Protein AF-A0A316B045-F1 (afdb_monomer_lite)

Organism: NCBI:txid317664

pLDDT: mean 79.73, std 16.63, range [43.5, 98.31]

Foldseek 3Di:
DCPCPPDALCNDPPNVPPSCPQPAWDWDDDPVGDIDTDHDHDDDPPDDDDPDPPDDPDPDPPPDDPDDDDDDD

Sequence (73 aa):
MTNLAKVSLATDGVFSDDQGVSQTPSITGDITTGYVVTLRVGIDATTQAATGMSGPPGGQPPSGDARGATPPA

Radius of gyration: 24.31 Å; chains: 1; bounding box: 48×57×36 Å

Secondary structure (DSSP, 8-state):
--TTTT--TTTSTTTTTTTTTTT--EEEEETTTEEEEE------TTPPPP----PPPPPPPP---S---PPP-

Structure (mmCIF, N/CA/C/O backbone):
data_AF-A0A316B045-F1
#
_entry.id   AF-A0A316B045-F1
#
loop_
_atom_site.group_PDB
_atom_site.id
_atom_site.type_symbol
_atom_site.label_atom_id
_atom_site.label_alt_id
_atom_site.label_comp_id
_atom_site.label_asym_id
_atom_site.label_entity_id
_atom_site.label_seq_id
_atom_site.pdbx_PDB_ins_code
_atom_site.Cartn_x
_atom_site.Cartn_y
_atom_site.Cartn_z
_atom_site.occupancy
_atom_site.B_iso_or_equiv
_atom_site.auth_seq_id
_atom_site.auth_comp_id
_atom_site.auth_asym_id
_atom_site.auth_atom_id
_atom_site.pdbx_PDB_model_num
ATOM 1 N N . MET A 1 1 ? -10.483 -12.084 -25.614 1.00 48.84 1 MET A N 1
ATOM 2 C CA . MET A 1 1 ? -9.416 -11.063 -25.526 1.00 48.84 1 MET A CA 1
ATOM 3 C C . MET A 1 1 ? -9.001 -10.972 -24.074 1.00 48.84 1 MET A C 1
ATOM 5 O O . MET A 1 1 ? -9.872 -10.740 -23.251 1.00 48.84 1 MET A O 1
ATOM 9 N N . THR A 1 2 ? -7.724 -11.177 -23.755 1.00 65.69 2 THR A N 1
ATOM 10 C CA . THR A 1 2 ? -7.230 -11.067 -22.371 1.00 65.69 2 THR A CA 1
ATOM 11 C C . THR A 1 2 ? -6.133 -10.011 -22.339 1.00 65.69 2 THR A C 1
ATOM 13 O O . THR A 1 2 ? -4.947 -10.307 -22.253 1.00 65.69 2 THR A O 1
ATOM 16 N N . ASN A 1 3 ? -6.543 -8.757 -22.508 1.00 68.56 3 ASN A N 1
ATOM 17 C CA . ASN A 1 3 ? -5.670 -7.584 -22.577 1.00 68.56 3 ASN A CA 1
ATOM 18 C C . ASN A 1 3 ? -4.881 -7.332 -21.278 1.00 68.56 3 ASN A C 1
ATOM 20 O O . ASN A 1 3 ? -3.869 -6.644 -21.328 1.00 68.56 3 ASN A O 1
ATOM 24 N N . LEU A 1 4 ? -5.296 -7.921 -20.148 1.00 72.75 4 LEU A N 1
ATOM 25 C CA . LEU A 1 4 ? -4.624 -7.795 -18.847 1.00 72.75 4 LEU A CA 1
ATOM 26 C C . LEU A 1 4 ? -3.873 -9.066 -18.403 1.00 72.75 4 LEU A C 1
ATOM 28 O O . LEU A 1 4 ? -3.255 -9.061 -17.347 1.00 72.75 4 LEU A O 1
ATOM 32 N N . ALA A 1 5 ? -3.857 -10.148 -19.194 1.00 74.56 5 ALA A N 1
ATOM 33 C CA . ALA A 1 5 ? -3.251 -11.427 -18.777 1.00 74.56 5 ALA A CA 1
ATOM 34 C C . ALA A 1 5 ? -1.733 -11.383 -18.523 1.00 74.56 5 ALA A C 1
ATOM 36 O O . ALA A 1 5 ? -1.178 -12.338 -17.989 1.00 74.56 5 ALA A O 1
ATOM 37 N N . LYS A 1 6 ? -1.053 -10.316 -18.955 1.00 71.50 6 LYS A N 1
ATOM 38 C CA . LYS A 1 6 ? 0.395 -10.130 -18.784 1.00 71.50 6 LYS A CA 1
ATOM 39 C C . LYS A 1 6 ? 0.747 -9.094 -17.720 1.00 71.50 6 LYS A C 1
ATOM 41 O O . LYS A 1 6 ? 1.929 -8.913 -17.459 1.00 71.50 6 LYS A O 1
ATOM 46 N N . VAL A 1 7 ? -0.247 -8.401 -17.161 1.00 81.19 7 VAL A N 1
ATOM 47 C CA . VAL A 1 7 ? -0.001 -7.374 -16.152 1.00 81.19 7 VAL A CA 1
ATOM 48 C C . VAL A 1 7 ? 0.128 -8.055 -14.796 1.00 81.19 7 VAL A C 1
ATOM 50 O O . VAL A 1 7 ? -0.796 -8.714 -14.328 1.00 81.19 7 VAL A O 1
ATOM 53 N N . SER A 1 8 ? 1.288 -7.903 -14.174 1.00 86.94 8 SER A N 1
ATOM 54 C CA . SER A 1 8 ? 1.516 -8.144 -12.752 1.00 86.94 8 SER A CA 1
ATOM 55 C C . SER A 1 8 ? 1.845 -6.820 -12.061 1.00 86.94 8 SER A C 1
ATOM 57 O O . SER A 1 8 ? 2.103 -5.825 -12.738 1.00 86.94 8 SER A O 1
ATOM 59 N N . LEU A 1 9 ? 1.918 -6.820 -10.725 1.00 86.06 9 LEU A N 1
ATOM 60 C CA . LEU A 1 9 ? 2.469 -5.685 -9.966 1.00 86.06 9 LEU A CA 1
ATOM 61 C C . LEU A 1 9 ? 3.859 -5.275 -10.483 1.00 86.06 9 LEU A C 1
ATOM 63 O O . LEU A 1 9 ? 4.218 -4.107 -10.426 1.00 86.06 9 LEU A O 1
ATOM 67 N N . ALA A 1 10 ? 4.606 -6.226 -11.058 1.00 84.62 10 ALA A N 1
ATOM 68 C CA . ALA A 1 10 ? 5.921 -5.983 -11.633 1.00 84.62 10 ALA A CA 1
ATOM 69 C C . ALA A 1 10 ? 5.926 -5.125 -12.886 1.00 84.62 10 ALA A C 1
ATOM 71 O O . ALA A 1 10 ? 6.875 -4.387 -13.135 1.00 84.62 10 ALA A O 1
ATOM 72 N N . THR A 1 11 ? 4.903 -5.302 -13.711 1.00 86.81 11 THR A N 1
ATOM 73 C CA . THR A 1 11 ? 4.803 -4.691 -15.038 1.00 86.81 11 THR A CA 1
ATOM 74 C C . THR A 1 11 ? 3.781 -3.559 -15.068 1.00 86.81 11 THR A C 1
ATOM 76 O O . THR A 1 11 ? 3.504 -3.017 -16.135 1.00 86.81 11 THR A O 1
ATOM 79 N N . ASP A 1 12 ? 3.159 -3.267 -13.929 1.00 86.19 12 ASP A N 1
ATOM 80 C CA . ASP A 1 12 ? 2.198 -2.190 -13.769 1.00 86.19 12 ASP A CA 1
ATOM 81 C C . ASP A 1 12 ? 2.917 -0.842 -13.622 1.00 86.19 12 ASP A C 1
ATOM 83 O O . ASP A 1 12 ? 3.967 -0.759 -12.993 1.00 86.19 12 ASP A O 1
ATOM 87 N N . GLY A 1 13 ? 2.354 0.219 -14.202 1.00 85.88 13 GLY A N 1
ATOM 88 C CA . GLY A 1 13 ? 2.976 1.548 -14.201 1.00 85.88 13 GLY A CA 1
ATOM 89 C C . GLY A 1 13 ? 2.921 2.286 -12.860 1.00 85.88 13 GLY A C 1
ATOM 90 O O . GLY A 1 13 ? 3.452 3.389 -12.774 1.00 85.88 13 GLY A O 1
ATOM 91 N N . VAL A 1 14 ? 2.252 1.725 -11.847 1.00 89.81 14 VAL A N 1
ATOM 92 C CA . VAL A 1 14 ? 2.110 2.313 -10.507 1.00 89.81 14 VAL A CA 1
ATOM 93 C C . VAL A 1 14 ? 2.946 1.551 -9.478 1.00 89.81 14 VAL A C 1
ATOM 95 O O . VAL A 1 14 ? 3.596 2.173 -8.646 1.00 89.81 14 VAL A O 1
ATOM 98 N N . PHE A 1 15 ? 2.957 0.215 -9.533 1.00 89.62 15 PHE A N 1
ATOM 99 C CA . PHE A 1 15 ? 3.632 -0.629 -8.533 1.00 89.62 15 PHE A CA 1
ATOM 100 C C . PHE A 1 15 ? 5.036 -1.100 -8.934 1.00 89.62 15 PHE A C 1
ATOM 102 O O . PHE A 1 15 ? 5.692 -1.778 -8.143 1.00 89.62 15 PHE A O 1
ATOM 109 N N . SER A 1 16 ? 5.517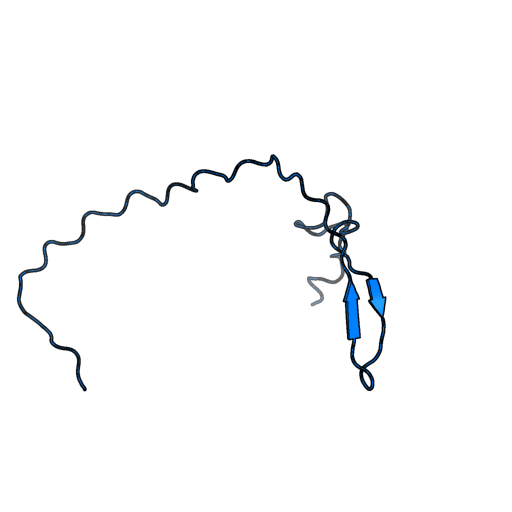 -0.761 -10.134 1.00 90.38 16 SER A N 1
ATOM 110 C CA . SER A 1 16 ? 6.793 -1.269 -10.656 1.00 90.38 16 SER A CA 1
ATOM 111 C C . SER A 1 16 ? 8.006 -0.969 -9.770 1.00 90.38 16 SER A C 1
ATOM 113 O O . SER A 1 16 ? 8.955 -1.754 -9.775 1.00 90.38 16 SER A O 1
ATOM 115 N N . ASP A 1 17 ? 7.969 0.128 -9.009 1.00 90.56 17 ASP A N 1
ATOM 116 C CA . ASP A 1 17 ? 9.105 0.645 -8.236 1.00 90.56 17 ASP A CA 1
ATOM 117 C C . ASP A 1 17 ? 9.591 -0.332 -7.159 1.00 90.56 17 ASP A C 1
ATOM 119 O O . ASP A 1 17 ? 10.795 -0.523 -6.983 1.00 90.56 17 ASP A O 1
ATOM 123 N N . ASP A 1 18 ? 8.663 -0.988 -6.462 1.00 91.81 18 ASP A N 1
ATOM 124 C CA . ASP A 1 18 ? 8.970 -1.969 -5.419 1.00 91.81 18 ASP A CA 1
ATOM 125 C C . ASP A 1 18 ? 8.102 -3.227 -5.504 1.00 91.81 18 ASP A C 1
ATOM 127 O O . ASP A 1 18 ? 8.054 -4.018 -4.563 1.00 91.81 18 ASP A O 1
ATOM 131 N N . GLN A 1 19 ? 7.422 -3.425 -6.637 1.00 91.75 19 GLN A N 1
ATOM 132 C CA . GLN A 1 19 ? 6.538 -4.564 -6.886 1.00 91.75 19 GLN A CA 1
ATOM 133 C C . GLN A 1 19 ? 5.322 -4.590 -5.943 1.00 91.75 19 GLN A C 1
ATOM 135 O O . GLN A 1 19 ? 4.724 -5.643 -5.715 1.00 91.75 19 GLN A O 1
ATOM 140 N N . GLY A 1 20 ? 4.970 -3.436 -5.369 1.00 90.12 20 GLY A N 1
ATOM 141 C CA . GLY A 1 20 ? 3.899 -3.273 -4.396 1.00 90.12 20 GLY A CA 1
ATOM 142 C C . GLY A 1 20 ? 4.258 -3.730 -2.985 1.00 90.12 20 GLY A C 1
ATOM 143 O O . GLY A 1 20 ? 3.358 -3.824 -2.151 1.00 90.12 20 GLY A O 1
ATOM 144 N N . VAL A 1 21 ? 5.528 -4.009 -2.678 1.00 91.62 21 VAL A N 1
ATOM 145 C CA . VAL A 1 21 ? 5.955 -4.502 -1.355 1.00 91.62 21 VAL A CA 1
ATOM 146 C C . VAL A 1 21 ? 5.540 -3.551 -0.229 1.00 91.62 21 VAL A C 1
ATOM 148 O O . VAL A 1 21 ? 5.013 -4.004 0.786 1.00 91.62 21 VAL A O 1
ATOM 151 N N . SER A 1 22 ? 5.696 -2.239 -0.408 1.00 92.50 22 SER A N 1
ATOM 152 C CA . SER A 1 22 ? 5.347 -1.239 0.615 1.00 92.50 22 SER A CA 1
ATOM 153 C C . SER A 1 22 ? 3.850 -0.915 0.672 1.00 92.50 22 SER A C 1
ATOM 155 O O . SER A 1 22 ? 3.415 -0.151 1.533 1.00 92.50 22 SER A O 1
ATOM 157 N N . GLN A 1 23 ? 3.056 -1.458 -0.254 1.00 92.38 23 GLN A N 1
ATOM 158 C CA . GLN A 1 23 ? 1.653 -1.083 -0.471 1.00 92.38 23 GLN A CA 1
ATOM 159 C C . GLN A 1 23 ? 0.700 -2.290 -0.446 1.00 92.38 23 GLN A C 1
ATOM 161 O O . GLN A 1 23 ? -0.517 -2.117 -0.488 1.00 92.38 23 GLN A O 1
ATOM 166 N N . THR A 1 24 ? 1.233 -3.509 -0.322 1.00 94.12 24 THR A N 1
ATOM 167 C CA . THR A 1 24 ? 0.449 -4.743 -0.218 1.00 94.12 24 THR A CA 1
ATOM 168 C C . THR A 1 24 ? 0.219 -5.089 1.256 1.00 94.12 24 THR A C 1
ATOM 170 O O . THR A 1 24 ? 1.178 -5.361 1.981 1.00 94.12 24 THR A O 1
ATOM 173 N N . PRO A 1 25 ? -1.035 -5.087 1.742 1.00 95.50 25 PRO A N 1
ATOM 174 C CA . PRO A 1 25 ? -1.331 -5.345 3.145 1.00 95.50 25 PRO A CA 1
ATOM 175 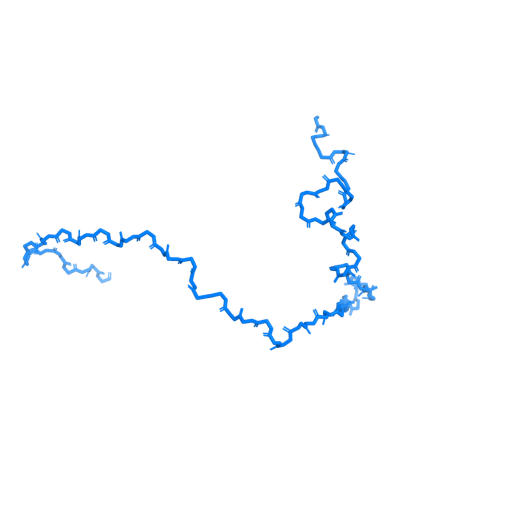C C . PRO A 1 25 ? -1.258 -6.834 3.501 1.00 95.50 25 PRO A C 1
ATOM 177 O O . PRO A 1 25 ? -1.459 -7.711 2.661 1.00 95.50 25 PRO A O 1
ATOM 180 N N . SER A 1 26 ? -1.091 -7.126 4.791 1.00 96.50 26 SER A N 1
ATOM 181 C CA . SER A 1 26 ? -1.412 -8.445 5.340 1.00 96.50 26 SER A CA 1
ATOM 182 C C . SER A 1 26 ? -2.915 -8.542 5.600 1.00 96.50 26 SER A C 1
ATOM 184 O O . SER A 1 26 ? -3.484 -7.633 6.216 1.00 96.50 26 SER A O 1
ATOM 186 N N . ILE A 1 27 ? -3.540 -9.641 5.175 1.00 97.56 27 ILE A N 1
ATOM 187 C CA . ILE A 1 27 ? -4.981 -9.878 5.324 1.00 97.56 27 ILE A CA 1
ATOM 188 C C . ILE A 1 27 ? -5.207 -11.120 6.186 1.00 97.56 27 ILE A C 1
ATOM 190 O O . ILE A 1 27 ? -4.601 -12.164 5.948 1.00 97.56 27 ILE A O 1
ATOM 194 N N . THR A 1 28 ? -6.097 -11.012 7.168 1.00 98.00 28 THR A N 1
ATOM 195 C CA . THR A 1 28 ? -6.580 -12.133 7.985 1.00 98.00 28 THR A CA 1
ATOM 196 C C . THR A 1 28 ? -8.112 -12.137 8.037 1.00 98.00 28 THR A C 1
ATOM 198 O O . THR A 1 28 ? -8.748 -11.149 7.668 1.00 98.00 28 THR A O 1
ATOM 201 N N . GLY A 1 29 ? -8.711 -13.246 8.479 1.00 97.38 29 GLY A N 1
ATOM 202 C CA . GLY A 1 29 ? -10.168 -13.416 8.553 1.00 97.38 29 GLY A CA 1
ATOM 203 C C . GLY A 1 29 ? -10.784 -14.063 7.308 1.00 97.38 29 GLY A C 1
ATOM 204 O O . GLY A 1 29 ? -10.071 -14.569 6.438 1.00 97.38 29 GLY A O 1
ATOM 205 N N . ASP A 1 30 ? -12.114 -14.084 7.246 1.00 97.56 30 ASP A N 1
ATOM 206 C CA . ASP A 1 30 ? -12.885 -14.758 6.195 1.00 97.56 30 ASP A CA 1
ATOM 207 C C . ASP A 1 30 ? -14.258 -14.096 5.961 1.00 97.56 30 ASP A C 1
ATOM 209 O O . ASP A 1 30 ? -14.619 -13.124 6.617 1.00 97.56 30 ASP A O 1
ATOM 213 N N . ILE A 1 31 ? -15.047 -14.612 5.013 1.00 97.62 31 ILE A N 1
ATOM 214 C CA . ILE A 1 31 ? -16.354 -14.034 4.647 1.00 97.62 31 ILE A CA 1
ATOM 215 C C . ILE A 1 31 ? -17.409 -14.108 5.763 1.00 97.62 31 ILE A C 1
ATOM 217 O O . ILE A 1 31 ? -18.354 -13.324 5.780 1.00 97.62 31 ILE A O 1
ATOM 221 N N . THR A 1 32 ? -17.255 -15.050 6.687 1.00 98.31 32 THR A N 1
ATOM 222 C CA . THR A 1 32 ? -18.168 -15.285 7.808 1.00 98.31 32 THR A CA 1
ATOM 223 C C . THR A 1 32 ? -17.809 -14.395 8.991 1.00 98.31 32 THR A C 1
ATOM 225 O O . THR A 1 32 ? -18.697 -13.855 9.645 1.00 98.31 32 THR A O 1
ATOM 228 N N . THR A 1 33 ? -16.512 -14.248 9.275 1.00 97.00 33 THR A N 1
ATOM 229 C CA . THR A 1 33 ? -15.997 -13.509 10.442 1.00 97.00 33 THR A CA 1
ATOM 230 C C . THR A 1 33 ? -15.566 -12.072 10.129 1.00 97.00 33 THR A C 1
ATOM 232 O O . THR A 1 33 ? -15.386 -11.271 11.046 1.00 97.00 33 THR A O 1
ATOM 235 N N . GLY A 1 34 ? -15.469 -11.722 8.846 1.00 98.06 34 GLY A N 1
ATOM 236 C CA . GLY A 1 34 ? -14.962 -10.448 8.347 1.00 98.06 34 GLY A CA 1
ATOM 237 C C . GLY A 1 34 ? -13.454 -10.481 8.085 1.00 98.06 34 GLY A C 1
ATOM 238 O O . GLY A 1 34 ? -12.715 -11.270 8.672 1.00 98.06 34 GLY A O 1
ATOM 239 N N . TYR A 1 35 ? -12.991 -9.597 7.200 1.00 98.25 35 TYR A N 1
ATOM 240 C CA . TYR A 1 35 ? -11.569 -9.435 6.897 1.00 98.25 35 TYR A CA 1
ATOM 241 C C . TYR A 1 35 ? -10.951 -8.301 7.713 1.00 98.25 35 TYR A C 1
ATOM 243 O O . TYR A 1 35 ? -11.501 -7.201 7.786 1.00 98.25 35 TYR A O 1
ATOM 251 N N . VAL A 1 36 ? -9.759 -8.548 8.253 1.00 98.19 36 VAL A N 1
ATOM 252 C CA . VAL A 1 36 ? -8.885 -7.526 8.832 1.00 98.19 36 VAL A CA 1
ATOM 253 C C . VAL A 1 36 ? -7.709 -7.312 7.891 1.00 98.19 36 VAL A C 1
ATOM 255 O O . VAL A 1 36 ? -7.003 -8.250 7.526 1.00 98.19 36 VAL A O 1
ATOM 258 N N . VAL A 1 37 ? -7.494 -6.056 7.508 1.00 97.94 37 VAL A N 1
ATOM 259 C CA . VAL A 1 37 ? -6.456 -5.647 6.560 1.00 97.94 37 VAL A CA 1
ATOM 260 C C . VAL A 1 37 ? -5.509 -4.694 7.274 1.00 97.94 37 VAL A C 1
ATOM 262 O O . VAL A 1 37 ? -5.941 -3.683 7.821 1.00 97.94 37 VAL A O 1
ATOM 265 N N . THR A 1 38 ? -4.218 -5.018 7.297 1.00 97.88 38 THR A N 1
ATOM 266 C CA . THR A 1 38 ? -3.189 -4.184 7.934 1.00 97.88 38 THR A CA 1
ATOM 267 C C . THR A 1 38 ? -2.107 -3.823 6.927 1.00 97.88 38 THR A C 1
ATOM 269 O O . THR A 1 38 ? -1.465 -4.709 6.365 1.00 97.88 38 THR A O 1
ATOM 272 N N . LEU A 1 39 ? -1.872 -2.522 6.741 1.00 96.75 39 LEU A N 1
ATOM 273 C CA . LEU A 1 39 ? -0.761 -1.982 5.958 1.00 96.75 39 LEU A CA 1
ATOM 274 C C . LEU A 1 39 ? 0.108 -1.099 6.853 1.00 96.75 39 LEU A C 1
ATOM 276 O O . LEU A 1 39 ? -0.399 -0.201 7.524 1.00 96.75 39 LEU A O 1
ATOM 280 N N . ARG A 1 40 ? 1.419 -1.346 6.865 1.00 95.31 40 ARG A N 1
ATOM 281 C CA . ARG A 1 40 ? 2.379 -0.482 7.559 1.00 95.31 40 ARG A CA 1
ATOM 282 C C . ARG A 1 40 ? 2.928 0.524 6.564 1.00 95.31 40 ARG A C 1
ATOM 284 O O . ARG A 1 40 ? 3.602 0.130 5.621 1.00 95.31 40 ARG A O 1
ATOM 291 N N . VAL A 1 41 ? 2.653 1.803 6.795 1.00 93.88 41 VAL A N 1
ATOM 292 C CA . VAL A 1 41 ? 3.092 2.885 5.910 1.00 93.88 41 VAL A CA 1
ATOM 293 C C . VAL A 1 41 ? 4.233 3.644 6.574 1.00 93.88 41 VAL A C 1
ATOM 295 O O . VAL A 1 41 ? 4.059 4.224 7.646 1.00 93.88 41 VAL A O 1
ATOM 298 N N . GLY A 1 42 ? 5.404 3.627 5.940 1.00 92.25 42 GLY A N 1
ATOM 299 C CA . GLY A 1 42 ? 6.499 4.521 6.300 1.00 92.25 42 GLY A CA 1
ATOM 300 C C . GLY A 1 42 ? 6.207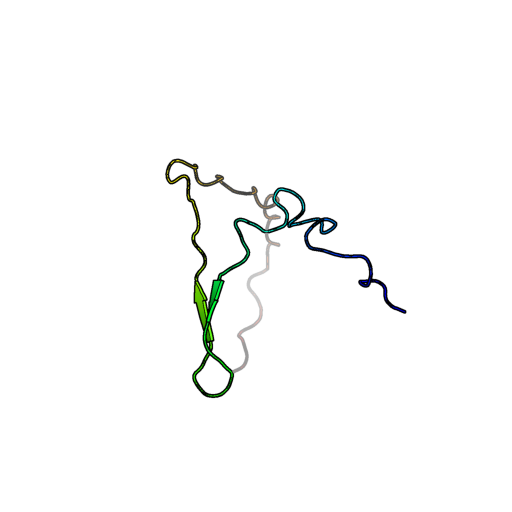 5.920 5.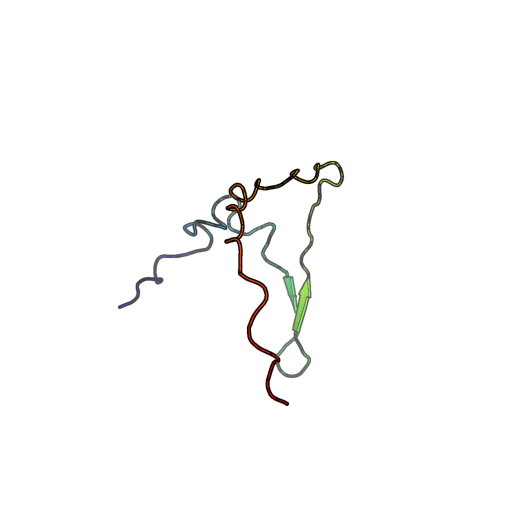769 1.00 92.25 42 GLY A C 1
ATOM 301 O O . GLY A 1 42 ? 5.984 6.081 4.573 1.00 92.25 42 GLY A O 1
ATOM 302 N N . ILE A 1 43 ? 6.197 6.920 6.647 1.00 90.81 43 ILE A N 1
ATOM 303 C CA . ILE A 1 43 ? 6.070 8.327 6.257 1.00 90.81 43 ILE A CA 1
ATOM 304 C C . ILE A 1 43 ? 7.352 9.070 6.608 1.00 90.81 43 ILE A C 1
ATOM 306 O O . ILE A 1 43 ? 7.901 8.894 7.697 1.00 90.81 43 ILE A O 1
ATOM 310 N N . ASP A 1 44 ? 7.799 9.939 5.709 1.00 93.19 44 ASP A N 1
ATOM 311 C CA . ASP A 1 44 ? 8.720 11.008 6.067 1.00 93.19 44 ASP A CA 1
ATOM 312 C C . ASP A 1 44 ? 7.890 12.242 6.430 1.00 93.19 44 ASP A C 1
ATOM 314 O O . ASP A 1 44 ? 7.407 12.969 5.561 1.00 93.19 44 ASP A O 1
ATOM 318 N N . ALA A 1 45 ? 7.715 12.465 7.734 1.00 92.44 45 ALA A N 1
ATOM 319 C CA . ALA A 1 45 ? 6.951 13.592 8.263 1.00 92.44 45 ALA A CA 1
ATOM 320 C C . ALA A 1 45 ? 7.619 14.961 8.020 1.00 92.44 45 ALA A C 1
ATOM 322 O O . A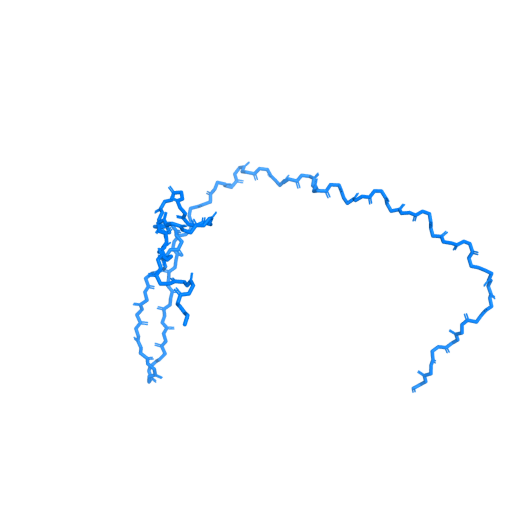LA A 1 45 ? 7.011 15.989 8.310 1.00 92.44 45 ALA A O 1
ATOM 323 N N . THR A 1 46 ? 8.850 14.991 7.498 1.00 94.88 46 THR A N 1
ATOM 324 C CA . THR A 1 46 ? 9.530 16.220 7.065 1.00 94.88 46 THR A CA 1
ATOM 325 C C . THR A 1 46 ? 9.251 16.571 5.602 1.00 94.88 46 THR A C 1
ATOM 327 O O . THR A 1 46 ? 9.592 17.674 5.166 1.00 94.88 46 THR A O 1
ATOM 330 N N . THR A 1 47 ? 8.586 15.678 4.856 1.00 91.56 47 THR A N 1
ATOM 331 C CA . THR A 1 47 ? 8.139 15.940 3.483 1.00 91.56 47 THR A CA 1
ATOM 332 C C . THR A 1 47 ? 7.263 17.187 3.462 1.00 91.56 47 THR A C 1
ATOM 334 O O . THR A 1 47 ? 6.194 17.228 4.073 1.00 91.56 47 THR A O 1
ATOM 337 N N . GLN A 1 48 ? 7.711 18.223 2.754 1.00 89.88 48 GLN A N 1
ATOM 338 C CA . GLN A 1 48 ? 6.948 19.459 2.635 1.00 89.88 48 GLN A CA 1
ATOM 339 C C . GLN A 1 48 ? 5.724 19.235 1.749 1.00 89.88 48 GLN A C 1
ATOM 341 O O . GLN A 1 48 ? 5.807 18.590 0.702 1.00 89.88 48 GLN A O 1
ATOM 346 N N . ALA A 1 49 ? 4.589 19.810 2.148 1.00 82.00 49 ALA A N 1
ATOM 347 C CA . ALA A 1 49 ? 3.432 19.871 1.272 1.00 82.00 49 ALA A CA 1
ATOM 348 C C . ALA A 1 49 ? 3.827 20.599 -0.018 1.00 82.00 49 ALA A C 1
ATOM 350 O O . ALA A 1 49 ? 4.355 21.713 0.026 1.00 82.00 49 ALA A O 1
ATOM 351 N N . ALA A 1 50 ? 3.562 19.979 -1.167 1.00 77.06 50 ALA A N 1
ATOM 352 C CA . ALA A 1 50 ? 3.719 20.662 -2.437 1.00 77.06 50 ALA A CA 1
ATOM 353 C C . ALA A 1 50 ? 2.785 21.879 -2.441 1.00 77.06 50 ALA A C 1
ATOM 355 O O . ALA A 1 50 ? 1.573 21.749 -2.247 1.00 77.06 50 ALA A O 1
ATOM 356 N N . THR A 1 51 ? 3.340 23.072 -2.643 1.00 64.81 51 THR A N 1
ATOM 357 C CA . THR A 1 51 ? 2.572 24.315 -2.739 1.00 64.81 51 THR A CA 1
ATOM 358 C C . THR A 1 51 ? 1.890 24.382 -4.103 1.00 64.81 51 THR A C 1
ATOM 360 O O . THR A 1 51 ? 2.302 25.144 -4.967 1.00 64.81 51 THR A O 1
ATOM 363 N N . GLY A 1 52 ? 0.866 23.551 -4.291 1.00 60.56 52 GLY A N 1
ATOM 364 C CA . GLY A 1 52 ? -0.044 23.585 -5.427 1.00 60.56 52 GLY A CA 1
ATOM 365 C C . GLY A 1 52 ? 0.562 23.135 -6.757 1.00 60.56 52 GLY A C 1
ATOM 366 O O . GLY A 1 52 ? 1.536 23.684 -7.261 1.00 60.56 52 GLY A O 1
ATOM 367 N N . MET A 1 53 ? -0.141 22.222 -7.426 1.00 56.22 53 MET A N 1
ATOM 368 C CA . MET A 1 53 ? -0.334 22.412 -8.858 1.00 56.22 53 MET A CA 1
ATOM 369 C C . MET A 1 53 ? -1.030 23.768 -8.965 1.00 56.22 53 MET A C 1
ATOM 371 O O . MET A 1 53 ? -2.172 23.896 -8.513 1.00 56.22 53 MET A O 1
ATOM 375 N N . SER A 1 54 ? -0.344 24.806 -9.440 1.00 62.56 54 SER A N 1
ATOM 376 C CA . SER A 1 54 ? -1.038 26.029 -9.816 1.00 62.56 54 SER A CA 1
ATOM 377 C C . SER A 1 54 ? -2.087 25.603 -10.837 1.00 62.56 54 SER A C 1
ATOM 379 O O . SER A 1 54 ? -1.764 25.186 -11.949 1.00 62.56 54 SER A O 1
ATOM 381 N N . GLY A 1 55 ? -3.358 25.607 -10.422 1.00 64.06 55 GLY A N 1
ATOM 382 C CA . GLY A 1 55 ? -4.452 25.462 -11.367 1.00 64.06 55 GLY A CA 1
ATOM 383 C C . GLY A 1 55 ? -4.229 26.486 -12.481 1.00 64.06 55 GLY A C 1
ATOM 384 O O . GLY A 1 55 ? -3.693 27.567 -12.198 1.00 64.06 55 GLY A O 1
ATOM 385 N N . PRO A 1 56 ? -4.565 26.164 -13.741 1.00 63.59 56 PRO A N 1
ATOM 386 C CA . PRO A 1 56 ? -4.434 27.130 -14.821 1.00 63.59 56 PRO A CA 1
ATOM 387 C C . PRO A 1 56 ? -5.092 28.447 -14.382 1.00 63.59 56 PRO A C 1
ATOM 389 O O . PRO A 1 56 ? -6.133 28.387 -13.718 1.00 63.59 56 PRO A O 1
ATOM 392 N N . PRO A 1 57 ? -4.485 29.616 -14.674 1.00 66.12 57 PRO A N 1
ATOM 393 C CA . PRO A 1 57 ? -5.030 30.899 -14.253 1.00 66.12 57 PRO A CA 1
ATOM 394 C C . PRO A 1 57 ? -6.514 30.946 -14.610 1.00 66.12 57 PRO A C 1
ATOM 396 O O . PRO A 1 57 ? -6.880 30.762 -15.772 1.00 66.12 57 PRO A O 1
ATOM 399 N N . GLY A 1 58 ? -7.362 31.097 -13.589 1.00 67.12 58 GLY A N 1
ATOM 400 C CA . GLY A 1 58 ? -8.805 31.147 -13.776 1.00 67.12 58 GLY A CA 1
ATOM 401 C C . GLY A 1 58 ? -9.128 32.231 -14.796 1.00 67.12 58 GLY A C 1
ATOM 402 O O . GLY A 1 58 ? -8.689 33.371 -14.646 1.00 67.12 58 GLY A O 1
ATOM 403 N N . GLY A 1 59 ? -9.840 31.866 -15.863 1.00 69.25 59 GLY A N 1
ATOM 404 C CA . GLY A 1 59 ? -10.294 32.835 -16.854 1.00 69.25 59 GLY A CA 1
ATOM 405 C C . GLY A 1 59 ? -11.162 33.902 -16.189 1.00 69.25 59 GLY A C 1
ATOM 406 O O . GLY A 1 59 ? -11.914 33.604 -15.259 1.00 69.25 59 GLY A O 1
ATOM 407 N N . GLN A 1 60 ? -11.055 35.144 -16.667 1.00 69.25 60 GLN A N 1
ATOM 408 C CA . GLN A 1 60 ? -11.948 36.233 -16.275 1.00 69.25 60 GLN A CA 1
ATOM 409 C C . GLN A 1 60 ? -13.407 35.741 -16.395 1.00 69.25 60 GLN A C 1
ATOM 411 O O . GLN A 1 60 ? -13.797 35.312 -17.487 1.00 69.25 60 GLN A O 1
ATOM 416 N N . PRO A 1 61 ? -14.221 35.772 -15.323 1.00 58.56 61 PRO A N 1
ATOM 417 C CA . PRO A 1 61 ? -15.632 35.442 -15.446 1.00 58.56 61 PRO A CA 1
ATOM 418 C C . PRO A 1 61 ? -16.291 36.421 -16.433 1.00 58.56 61 PRO A C 1
ATOM 420 O O . PRO A 1 61 ? -15.969 37.615 -16.401 1.00 58.56 61 PRO A O 1
ATOM 423 N N . PRO A 1 62 ? -17.196 35.956 -17.314 1.00 62.19 62 PRO A N 1
ATOM 424 C CA . PRO A 1 62 ? -17.952 36.847 -18.185 1.00 62.19 62 PRO A CA 1
ATOM 425 C C . PRO A 1 62 ? -18.667 37.912 -17.347 1.00 62.19 62 PRO A C 1
ATOM 427 O O . P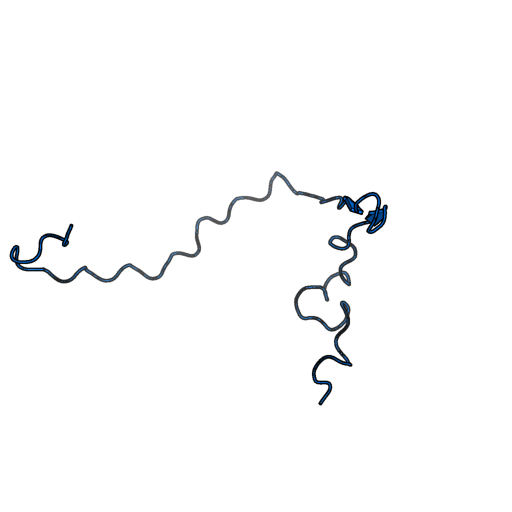RO A 1 62 ? -19.267 37.587 -16.320 1.00 62.19 62 PRO A O 1
ATOM 430 N N . SER A 1 63 ? -18.624 39.177 -17.771 1.00 62.91 63 SER A N 1
ATOM 431 C CA . SER A 1 63 ? -19.464 40.225 -17.186 1.00 62.91 63 SER A CA 1
ATOM 432 C C . SER A 1 63 ? -20.926 39.900 -17.496 1.00 62.91 63 SER A C 1
ATOM 434 O O . SER A 1 63 ? -21.410 40.180 -18.587 1.00 62.91 63 SER A O 1
ATOM 436 N N . GLY A 1 64 ? -21.604 39.224 -16.569 1.00 51.50 64 GLY A N 1
ATOM 437 C CA . GLY A 1 64 ? -23.032 38.952 -16.668 1.00 51.50 64 GLY A CA 1
ATOM 438 C C . GLY A 1 64 ? -23.827 40.192 -16.278 1.00 51.50 64 GLY A C 1
ATOM 439 O O . GLY A 1 64 ? -23.697 40.678 -15.154 1.00 51.50 64 GLY A O 1
ATOM 440 N N . ASP A 1 65 ? -24.659 40.694 -17.190 1.00 56.72 65 ASP A N 1
ATOM 441 C CA . ASP A 1 65 ? -25.677 41.686 -16.861 1.00 56.72 65 ASP A CA 1
ATOM 442 C C . ASP A 1 65 ? -26.605 41.120 -15.776 1.00 56.72 65 ASP A C 1
ATOM 444 O O . ASP A 1 65 ? -27.044 39.972 -15.846 1.00 56.72 65 ASP A O 1
ATOM 448 N N . ALA A 1 66 ? -26.913 41.929 -14.763 1.00 54.03 66 ALA A N 1
ATOM 449 C CA . ALA A 1 66 ? -27.673 41.554 -13.571 1.00 54.03 66 ALA A CA 1
ATOM 450 C C . ALA A 1 66 ? -29.174 41.270 -13.829 1.00 54.03 66 ALA A C 1
ATOM 452 O O . ALA A 1 66 ? -30.038 41.870 -13.187 1.00 54.03 66 ALA A O 1
ATOM 453 N N . ARG A 1 67 ? -29.528 40.373 -14.762 1.00 55.25 67 ARG A N 1
ATOM 454 C CA . ARG A 1 67 ? -30.912 39.924 -14.995 1.00 55.25 67 ARG A CA 1
ATOM 455 C C . ARG A 1 67 ? -31.011 38.442 -15.392 1.00 55.25 67 ARG A C 1
ATOM 457 O O . ARG A 1 67 ? -30.726 38.083 -16.525 1.00 55.25 67 ARG A O 1
ATOM 464 N N . GLY A 1 68 ? -31.570 37.640 -14.478 1.00 52.00 68 GLY A N 1
ATOM 465 C CA . GLY A 1 68 ? -32.146 36.304 -14.726 1.00 52.00 68 GLY A CA 1
ATOM 466 C C . GLY A 1 68 ? -31.225 35.154 -14.295 1.00 52.00 68 GLY A C 1
ATOM 467 O O . GLY A 1 68 ? -30.097 35.086 -14.748 1.00 52.00 68 GLY A O 1
ATOM 468 N N . ALA A 1 69 ? -31.594 34.209 -13.431 1.00 47.94 69 ALA A N 1
ATOM 469 C CA . ALA A 1 69 ? -32.908 33.759 -12.990 1.00 47.94 69 ALA A CA 1
ATOM 470 C C . ALA A 1 69 ? -32.842 33.214 -11.549 1.00 47.94 69 ALA A C 1
ATOM 472 O O . ALA A 1 69 ? -31.838 32.635 -11.134 1.00 47.94 69 ALA A O 1
ATOM 473 N N . THR A 1 70 ? -33.929 33.380 -10.799 1.00 53.34 70 THR A N 1
ATOM 474 C CA . THR A 1 70 ? -34.153 32.714 -9.510 1.00 53.34 70 THR A CA 1
ATOM 475 C C . THR A 1 70 ? -34.351 31.204 -9.741 1.00 53.34 70 THR A C 1
ATOM 477 O O . THR A 1 70 ? -35.107 30.853 -10.651 1.00 53.34 70 THR A O 1
ATOM 480 N N . PRO A 1 71 ? -33.715 30.304 -8.964 1.00 43.50 71 PRO A N 1
ATOM 481 C CA . PRO A 1 71 ? -33.909 28.857 -9.096 1.00 43.50 71 PRO A CA 1
ATOM 482 C C . PRO A 1 71 ? -35.354 28.430 -8.769 1.00 43.50 71 PRO A C 1
ATOM 484 O O . PRO A 1 71 ? -35.952 29.012 -7.859 1.00 43.50 71 PRO A O 1
ATOM 487 N N . PRO A 1 72 ? -35.925 27.435 -9.475 1.00 59.28 72 PRO A N 1
ATOM 488 C CA . PRO A 1 72 ? -37.241 26.894 -9.143 1.00 59.28 72 PRO A CA 1
ATOM 489 C C . PRO A 1 72 ? -37.213 26.121 -7.813 1.00 59.28 72 PRO A C 1
ATOM 491 O O . PRO A 1 72 ? -36.181 25.556 -7.447 1.00 59.28 72 PRO A O 1
ATOM 494 N N . ALA A 1 73 ? -38.352 26.149 -7.111 1.00 59.81 73 ALA A N 1
ATOM 495 C CA . ALA A 1 73 ? -38.581 25.490 -5.822 1.00 59.81 73 ALA A CA 1
ATOM 496 C C . ALA A 1 73 ? -38.587 23.958 -5.919 1.00 59.81 73 ALA A C 1
ATOM 498 O O . ALA A 1 73 ? -39.036 23.439 -6.968 1.00 59.81 73 ALA A O 1
#